Protein AF-A0A8D8P8Y4-F1 (afdb_monomer_lite)

Secondary structure (DSSP, 8-state):
-------TTSS-PPPPHHHHHHHHHHHHHHHHHTTTSSBTTBSS--HHHHHHHHHHHHHHHTT--GGG-HHHHHHHHHHHHHSTTHIIIIIHHHHHHHHHHHHHT-

Structure (mmCIF, N/CA/C/O backbone):
data_AF-A0A8D8P8Y4-F1
#
_entry.id   AF-A0A8D8P8Y4-F1
#
loop_
_atom_site.group_PDB
_atom_site.id
_atom_site.type_symbol
_atom_site.label_atom_id
_atom_site.label_alt_id
_atom_site.label_comp_id
_atom_site.label_asym_id
_atom_site.label_entity_id
_atom_site.label_seq_id
_atom_site.pdbx_PDB_ins_code
_atom_site.Cartn_x
_atom_site.Cartn_y
_atom_site.Cartn_z
_atom_site.occupancy
_atom_site.B_iso_or_equiv
_atom_site.auth_seq_id
_atom_site.auth_comp_id
_atom_site.auth_asym_id
_atom_site.auth_atom_id
_atom_site.pdbx_PDB_model_num
ATOM 1 N N . ASP A 1 1 ? 14.103 23.69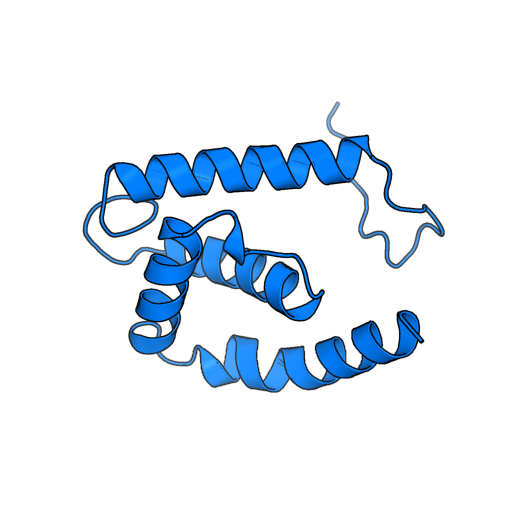4 0.121 1.00 29.12 1 ASP A N 1
ATOM 2 C CA . ASP A 1 1 ? 14.220 23.358 -1.312 1.00 29.12 1 ASP A CA 1
ATOM 3 C C . ASP A 1 1 ? 13.951 21.881 -1.534 1.00 29.12 1 ASP A C 1
ATOM 5 O O . ASP A 1 1 ? 14.791 21.051 -1.214 1.00 29.12 1 ASP A O 1
ATOM 9 N N . TYR A 1 2 ? 12.747 21.535 -1.992 1.00 25.42 2 TYR A N 1
ATOM 10 C CA . TYR A 1 2 ? 12.381 20.146 -2.275 1.00 25.42 2 TYR A CA 1
ATOM 11 C C . TYR A 1 2 ? 12.603 19.850 -3.758 1.00 25.42 2 TYR A C 1
ATOM 13 O O . TYR A 1 2 ? 11.774 20.195 -4.594 1.00 25.42 2 TYR A O 1
ATOM 21 N N . TYR A 1 3 ? 13.713 19.186 -4.070 1.00 28.19 3 TYR A N 1
ATOM 22 C CA . TYR A 1 3 ? 13.894 18.492 -5.342 1.00 28.19 3 TYR A CA 1
ATOM 23 C C . TYR A 1 3 ? 13.690 16.997 -5.097 1.00 28.19 3 TYR A C 1
ATOM 25 O O . TYR A 1 3 ? 14.603 16.299 -4.665 1.00 28.19 3 TYR A O 1
ATOM 33 N N . TYR A 1 4 ? 12.474 16.513 -5.348 1.00 33.69 4 TYR A N 1
ATOM 34 C CA . TYR A 1 4 ? 12.189 15.083 -5.429 1.00 33.69 4 TYR A CA 1
ATOM 35 C C . TYR A 1 4 ? 11.849 14.739 -6.879 1.00 33.69 4 TYR A C 1
ATOM 37 O O . TYR A 1 4 ? 10.741 14.985 -7.345 1.00 33.69 4 TYR A O 1
ATOM 45 N N . TYR A 1 5 ? 12.829 14.187 -7.589 1.00 35.41 5 TYR A N 1
ATOM 46 C CA . TYR A 1 5 ? 12.636 13.486 -8.852 1.00 35.41 5 TYR A CA 1
ATOM 47 C C . TYR A 1 5 ? 13.426 12.185 -8.784 1.00 35.41 5 TYR A C 1
ATOM 49 O O . TYR A 1 5 ? 14.653 12.203 -8.781 1.00 35.41 5 TYR A O 1
ATOM 57 N N . SER A 1 6 ? 12.721 11.059 -8.770 1.00 40.28 6 SER A N 1
ATOM 58 C CA . SER A 1 6 ? 13.218 9.868 -9.450 1.00 40.28 6 SER A CA 1
ATOM 59 C C . SER A 1 6 ? 12.050 8.974 -9.857 1.00 40.28 6 SER A C 1
ATOM 61 O O . SER A 1 6 ? 11.670 8.065 -9.121 1.00 40.28 6 SER A O 1
ATOM 63 N N . PRO A 1 7 ? 11.457 9.191 -11.042 1.00 44.06 7 PRO A N 1
ATOM 64 C CA . PRO A 1 7 ? 10.985 8.064 -11.811 1.00 44.06 7 PRO A CA 1
ATOM 65 C C . PRO A 1 7 ? 12.243 7.437 -12.420 1.00 44.06 7 PRO A C 1
ATOM 67 O O . PRO A 1 7 ? 12.744 7.896 -13.448 1.00 44.06 7 PRO A O 1
ATOM 70 N N . GLN A 1 8 ? 12.767 6.402 -11.757 1.00 56.12 8 GLN A N 1
ATOM 71 C CA . GLN A 1 8 ? 13.965 5.639 -12.154 1.00 56.12 8 GLN A CA 1
ATOM 72 C C . GLN A 1 8 ? 13.910 5.118 -13.607 1.00 56.12 8 GLN A C 1
ATOM 74 O O . GLN A 1 8 ? 14.915 4.676 -14.152 1.00 56.12 8 GLN A O 1
ATOM 79 N N . TRP A 1 9 ? 12.747 5.221 -14.254 1.00 50.62 9 TRP A N 1
ATOM 80 C CA . TRP A 1 9 ? 12.511 4.941 -15.664 1.00 50.62 9 TRP A CA 1
ATOM 81 C C . TRP A 1 9 ? 13.369 5.786 -16.627 1.00 50.62 9 TRP A C 1
ATOM 83 O O . TRP A 1 9 ? 13.742 5.287 -17.683 1.00 50.62 9 TRP A O 1
ATOM 93 N N . ASN A 1 10 ? 13.710 7.039 -16.281 1.00 49.59 10 ASN A N 1
ATOM 94 C CA . ASN A 1 10 ? 14.375 7.973 -17.210 1.00 49.59 10 ASN A CA 1
ATOM 95 C C . ASN A 1 10 ? 15.826 8.348 -16.851 1.00 49.59 10 ASN A C 1
ATOM 97 O O . ASN A 1 10 ? 16.458 9.079 -17.612 1.00 49.59 10 ASN A O 1
ATOM 101 N N . SER A 1 11 ? 16.366 7.908 -15.710 1.00 54.19 11 SER A N 1
ATOM 102 C CA . SER A 1 11 ? 17.642 8.425 -15.180 1.00 54.19 11 SER A CA 1
ATOM 103 C C . SER A 1 11 ? 18.850 7.491 -15.311 1.00 54.19 11 SER A C 1
ATOM 105 O O . SER A 1 11 ? 19.933 7.887 -14.886 1.00 54.19 11 SER A O 1
ATOM 107 N N . ASN A 1 12 ? 18.719 6.271 -15.855 1.00 53.12 12 ASN A N 1
ATOM 108 C CA . ASN A 1 12 ? 19.774 5.232 -15.803 1.00 53.12 12 ASN A CA 1
ATOM 109 C C . ASN A 1 12 ? 20.348 5.007 -14.383 1.00 53.12 12 ASN A C 1
ATOM 111 O O . ASN A 1 12 ? 21.434 4.452 -14.215 1.00 53.12 12 ASN A O 1
ATOM 115 N N . SER A 1 13 ? 19.641 5.456 -13.344 1.00 58.09 13 SER A N 1
ATOM 116 C CA . SER A 1 13 ? 20.092 5.364 -11.964 1.00 58.09 13 SER A CA 1
ATOM 117 C C . SER A 1 13 ? 19.659 4.021 -11.398 1.00 58.09 13 SER A C 1
ATOM 119 O O . SER A 1 13 ? 18.462 3.745 -11.314 1.00 58.09 13 SER A O 1
ATOM 121 N N . VAL A 1 14 ? 20.629 3.206 -10.999 1.00 63.03 14 VAL A N 1
ATOM 122 C CA . VAL A 1 14 ? 20.384 1.931 -10.324 1.00 63.03 14 VAL A CA 1
ATOM 123 C C . VAL A 1 14 ? 19.843 2.213 -8.921 1.00 63.03 14 VAL A C 1
ATOM 125 O O . VAL A 1 14 ? 20.374 3.077 -8.222 1.00 63.03 14 VAL A O 1
ATOM 128 N N . ALA A 1 15 ? 18.782 1.508 -8.520 1.00 68.44 15 ALA A N 1
ATOM 129 C CA . ALA A 1 15 ? 18.248 1.590 -7.163 1.00 68.44 15 ALA A CA 1
ATOM 130 C C . ALA A 1 15 ? 19.356 1.300 -6.139 1.00 68.44 15 ALA A C 1
ATOM 132 O O . ALA A 1 15 ? 20.119 0.345 -6.293 1.00 68.44 15 ALA A O 1
ATOM 133 N N . THR A 1 16 ? 19.460 2.140 -5.111 1.00 80.31 16 THR A N 1
ATOM 134 C CA . THR A 1 16 ? 20.481 1.988 -4.068 1.00 80.31 16 THR A CA 1
ATOM 135 C C . THR A 1 16 ? 19.931 1.234 -2.861 1.00 80.31 16 THR A C 1
ATOM 137 O O . THR A 1 16 ? 18.720 1.191 -2.647 1.00 80.31 16 THR A O 1
ATOM 140 N N . GLU A 1 17 ? 20.815 0.704 -2.013 1.00 79.00 17 GLU A N 1
ATOM 141 C CA . GLU A 1 17 ? 20.418 0.094 -0.732 1.00 79.00 17 GLU A CA 1
ATOM 142 C C . GLU A 1 17 ? 19.597 1.069 0.128 1.00 79.00 17 GLU A C 1
ATOM 144 O O . GLU A 1 17 ? 18.579 0.708 0.706 1.00 79.00 17 GLU A O 1
ATOM 149 N N . LYS A 1 18 ? 19.961 2.355 0.112 1.00 82.38 18 LYS A N 1
ATOM 150 C CA . LYS A 1 18 ? 19.234 3.412 0.823 1.00 82.38 18 LYS A CA 1
ATOM 151 C C . LYS A 1 18 ? 17.810 3.618 0.295 1.00 82.38 18 LYS A C 1
ATOM 153 O O . LYS A 1 18 ? 16.934 4.068 1.032 1.00 82.38 18 LYS A O 1
ATOM 158 N N . ASP A 1 19 ? 17.565 3.344 -0.985 1.00 83.06 19 ASP A N 1
ATOM 159 C CA . ASP A 1 19 ? 16.212 3.402 -1.543 1.00 83.06 19 ASP A CA 1
ATOM 160 C C . ASP A 1 19 ? 15.386 2.195 -1.090 1.00 83.06 19 ASP A C 1
ATOM 162 O O . ASP A 1 19 ? 14.213 2.357 -0.754 1.00 83.06 19 ASP A O 1
ATOM 166 N N . LEU A 1 20 ? 16.009 1.014 -0.998 1.00 84.56 20 LEU A N 1
ATOM 167 C CA . LEU A 1 20 ? 15.381 -0.179 -0.433 1.00 84.56 20 LEU A CA 1
ATOM 168 C C . LEU A 1 20 ? 15.025 0.021 1.047 1.00 84.56 20 LEU A C 1
ATOM 170 O O . LEU A 1 20 ? 13.897 -0.272 1.442 1.00 84.56 20 LEU A O 1
ATOM 174 N N . GLU A 1 21 ? 15.939 0.577 1.844 1.00 88.44 21 GLU A N 1
ATOM 175 C CA . GLU A 1 21 ? 15.709 0.903 3.258 1.00 88.44 21 GLU A CA 1
ATOM 176 C C . GLU A 1 21 ? 14.476 1.794 3.445 1.00 88.44 21 GLU A C 1
ATOM 178 O O . GLU A 1 21 ? 13.623 1.488 4.274 1.00 88.44 21 GLU A O 1
ATOM 183 N N . LYS A 1 22 ? 14.321 2.843 2.626 1.00 90.31 22 LYS A N 1
ATOM 184 C CA . LYS A 1 22 ? 13.153 3.740 2.685 1.00 90.31 22 LYS A CA 1
ATOM 185 C C . LYS A 1 22 ? 11.841 3.029 2.370 1.00 90.31 22 LYS A C 1
ATOM 187 O O . LYS A 1 22 ? 10.824 3.319 2.996 1.00 90.31 22 LYS A O 1
ATOM 192 N N . VAL A 1 23 ? 11.836 2.122 1.389 1.00 90.38 23 VAL A N 1
ATOM 193 C CA . VAL A 1 23 ? 10.635 1.334 1.062 1.00 90.38 23 VAL A CA 1
ATOM 194 C C . VAL A 1 23 ? 10.298 0.397 2.219 1.00 90.38 23 VAL A C 1
ATOM 196 O O . VAL A 1 23 ? 9.145 0.344 2.643 1.00 90.38 23 VAL A O 1
ATOM 199 N N . CYS A 1 24 ? 11.297 -0.290 2.776 1.00 92.19 24 CYS A N 1
ATOM 200 C CA . CYS A 1 24 ? 11.124 -1.163 3.934 1.00 92.19 24 CYS A CA 1
ATOM 201 C C . CYS A 1 24 ? 10.615 -0.404 5.171 1.00 92.19 24 CYS A C 1
ATOM 203 O O . CYS A 1 24 ? 9.735 -0.911 5.868 1.00 92.19 24 CYS A O 1
ATOM 205 N N . GLU A 1 25 ? 11.128 0.803 5.425 1.00 95.69 25 GLU A N 1
ATOM 206 C CA . GLU A 1 25 ? 10.688 1.697 6.503 1.00 95.69 25 GLU A CA 1
ATOM 207 C C . GLU A 1 25 ? 9.232 2.142 6.297 1.00 95.69 25 GLU A C 1
ATOM 209 O O . GLU A 1 25 ? 8.409 2.013 7.203 1.00 95.69 25 GLU A O 1
ATOM 214 N N . ALA A 1 26 ? 8.878 2.585 5.087 1.00 96.19 26 ALA A N 1
ATOM 215 C CA . ALA A 1 26 ? 7.514 2.991 4.755 1.00 96.19 26 ALA A CA 1
ATOM 216 C C . ALA A 1 26 ? 6.504 1.840 4.910 1.00 96.19 26 ALA A C 1
ATOM 218 O O . ALA A 1 26 ? 5.417 2.037 5.459 1.00 96.19 26 ALA A O 1
ATOM 219 N N . LEU A 1 27 ? 6.867 0.629 4.472 1.00 96.44 27 LEU A N 1
ATOM 220 C CA . LEU A 1 27 ? 6.063 -0.574 4.707 1.00 96.44 27 LEU A CA 1
ATOM 221 C C . LEU A 1 27 ? 5.982 -0.910 6.202 1.00 96.44 27 LEU A C 1
ATOM 223 O O . LEU A 1 27 ? 4.924 -1.315 6.671 1.00 96.44 27 LEU A O 1
ATOM 227 N N . GLY A 1 28 ? 7.049 -0.674 6.968 1.00 97.12 28 GLY A N 1
ATOM 228 C CA . GLY A 1 28 ? 7.041 -0.792 8.426 1.00 97.12 28 GLY A CA 1
ATOM 229 C C . GLY A 1 28 ? 6.002 0.116 9.091 1.00 97.12 28 GLY A C 1
ATOM 230 O O . GLY A 1 28 ? 5.224 -0.355 9.921 1.00 97.12 28 GLY A O 1
ATOM 231 N N . PHE A 1 29 ? 5.915 1.385 8.681 1.00 97.50 29 PHE A N 1
ATOM 232 C CA . PHE A 1 29 ? 4.880 2.296 9.186 1.00 97.50 29 PHE A CA 1
ATOM 233 C C . PHE A 1 29 ? 3.470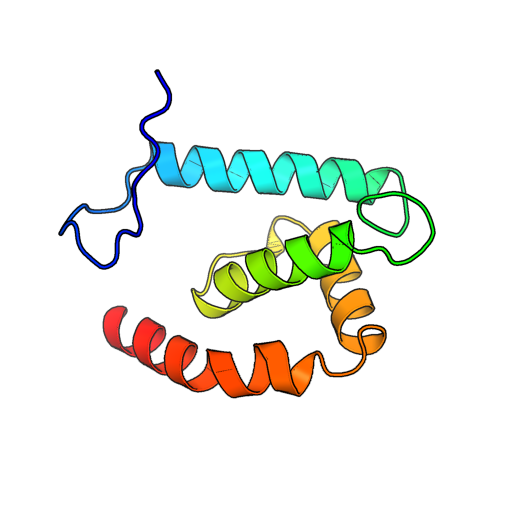 1.842 8.813 1.00 97.50 29 PHE A C 1
ATOM 235 O O . PHE A 1 29 ? 2.571 1.872 9.653 1.00 97.50 29 PHE A O 1
ATOM 242 N N . LEU A 1 30 ? 3.264 1.383 7.576 1.00 97.81 30 LEU A N 1
ATOM 243 C CA . LEU A 1 30 ? 1.960 0.876 7.156 1.00 97.81 30 LEU A CA 1
ATOM 244 C C . LEU A 1 30 ? 1.551 -0.373 7.956 1.00 97.81 30 LEU A C 1
ATOM 246 O O . LEU A 1 30 ? 0.421 -0.450 8.432 1.00 97.81 30 LEU A O 1
ATOM 250 N N . GLU A 1 31 ? 2.471 -1.316 8.163 1.00 98.06 31 GLU A N 1
ATOM 251 C CA . GLU A 1 31 ? 2.265 -2.506 9.000 1.00 98.06 31 GLU A CA 1
ATOM 252 C C . GLU A 1 31 ? 1.926 -2.131 10.456 1.00 98.06 31 GLU A C 1
ATOM 254 O O . GLU A 1 31 ? 1.109 -2.787 11.111 1.00 98.06 31 GLU A O 1
ATOM 259 N N . GLU A 1 32 ? 2.518 -1.056 10.984 1.00 97.44 32 GLU A N 1
ATOM 260 C CA . GLU A 1 32 ? 2.179 -0.531 12.305 1.00 97.44 32 GLU A CA 1
ATOM 261 C C . GLU A 1 32 ? 0.768 0.072 12.339 1.00 97.44 32 GLU A C 1
ATOM 263 O O . GLU A 1 32 ? -0.010 -0.251 13.241 1.00 97.44 32 GLU A O 1
ATOM 268 N N . PHE A 1 33 ? 0.403 0.900 11.355 1.00 96.06 33 PHE A N 1
ATOM 269 C CA . PHE A 1 33 ? -0.926 1.517 11.271 1.00 96.06 33 PHE A CA 1
ATOM 270 C C . PHE A 1 33 ? -2.033 0.468 11.153 1.00 96.06 33 PHE A C 1
ATOM 272 O O . PHE A 1 33 ? -3.012 0.516 11.898 1.00 96.06 33 PHE A O 1
ATOM 279 N N . LEU A 1 34 ? -1.824 -0.548 10.316 1.00 97.81 34 LEU A N 1
ATOM 280 C CA . LEU A 1 34 ? -2.727 -1.695 10.176 1.00 97.81 34 LEU A CA 1
ATOM 281 C C . LEU A 1 34 ? -2.738 -2.608 11.411 1.00 97.81 34 LEU A C 1
ATOM 283 O O . LEU A 1 34 ? -3.600 -3.470 11.551 1.00 97.81 34 LEU A O 1
ATOM 287 N N . GLY A 1 35 ? -1.793 -2.429 12.337 1.00 96.38 35 GLY A N 1
ATOM 288 C CA . GLY A 1 35 ? -1.834 -3.055 13.656 1.00 96.38 35 GLY A CA 1
ATOM 289 C C . GLY A 1 35 ? -2.803 -2.384 14.628 1.00 96.38 35 GLY A C 1
ATOM 290 O O . GLY A 1 35 ? -3.134 -2.985 15.647 1.00 96.38 35 GLY A O 1
ATOM 291 N N . ARG A 1 36 ? -3.232 -1.150 14.344 1.00 96.06 36 ARG A N 1
ATOM 292 C CA . ARG A 1 36 ? -4.073 -0.337 15.236 1.00 96.06 36 ARG A CA 1
ATOM 293 C C . ARG A 1 36 ? -5.533 -0.289 14.792 1.00 96.06 36 ARG A C 1
ATOM 295 O O . ARG A 1 36 ? -6.399 -0.038 15.624 1.00 96.06 36 ARG A O 1
ATOM 302 N N . SER A 1 37 ? -5.807 -0.521 13.511 1.00 95.56 37 SER A N 1
ATOM 303 C CA . SER A 1 37 ? -7.153 -0.463 12.938 1.00 95.56 37 SER A CA 1
ATOM 304 C C . SER A 1 37 ? -7.300 -1.371 11.721 1.00 95.56 37 SER A C 1
ATOM 306 O O . SER A 1 37 ? -6.312 -1.809 11.136 1.00 95.56 37 SER A O 1
ATOM 308 N N . ARG A 1 38 ? -8.550 -1.643 11.319 1.00 95.38 38 ARG A N 1
ATOM 309 C CA . ARG A 1 38 ? -8.856 -2.527 10.177 1.00 95.38 38 ARG A CA 1
ATOM 310 C C . ARG A 1 38 ? -8.318 -2.004 8.836 1.00 95.38 38 ARG A C 1
ATOM 312 O O . ARG A 1 38 ? -7.961 -2.799 7.970 1.00 95.38 38 ARG A O 1
ATOM 319 N N . TYR A 1 39 ? -8.290 -0.687 8.669 1.00 97.31 39 TYR A N 1
ATOM 320 C CA . TYR A 1 39 ? -7.810 0.023 7.485 1.00 97.31 39 TYR A CA 1
ATOM 321 C C . TYR A 1 39 ? -6.718 1.017 7.873 1.00 97.31 39 TYR A C 1
ATOM 323 O O . TYR A 1 39 ? -6.491 1.274 9.057 1.00 97.31 39 TYR A O 1
ATOM 331 N N . ALA A 1 40 ? -6.057 1.616 6.884 1.00 95.94 40 ALA A N 1
ATOM 332 C CA . ALA A 1 40 ? -4.923 2.509 7.107 1.00 95.94 40 ALA A CA 1
ATOM 333 C C . ALA A 1 40 ? -5.284 3.783 7.898 1.00 95.94 40 ALA A C 1
ATOM 335 O O . ALA A 1 40 ? -4.411 4.395 8.509 1.00 95.94 40 ALA A O 1
ATOM 336 N N . ALA A 1 41 ? -6.559 4.185 7.890 1.00 95.81 41 ALA A N 1
ATOM 337 C CA . ALA A 1 41 ? -7.052 5.397 8.547 1.00 95.81 41 ALA A CA 1
ATOM 338 C C . ALA A 1 41 ? -8.274 5.142 9.456 1.00 95.81 41 ALA A C 1
ATOM 340 O O . ALA A 1 41 ? -9.172 5.981 9.549 1.00 95.81 41 ALA A O 1
ATOM 341 N N . GLY A 1 42 ? -8.328 3.980 10.119 1.00 95.06 42 GLY A N 1
ATOM 342 C CA . GLY A 1 42 ? -9.388 3.617 11.067 1.00 95.06 42 GLY A CA 1
ATOM 343 C C . GLY A 1 42 ? -10.181 2.377 10.652 1.00 95.06 42 GLY A C 1
ATOM 344 O O . GLY A 1 42 ? -9.676 1.498 9.961 1.00 95.06 42 GLY A O 1
ATOM 345 N N . ASP A 1 43 ? -11.438 2.282 11.088 1.00 96.00 43 ASP A N 1
ATOM 346 C CA . ASP A 1 43 ? -12.245 1.055 10.940 1.00 96.00 43 ASP A CA 1
ATOM 347 C C . ASP A 1 43 ? -13.135 1.019 9.692 1.00 96.00 43 ASP A C 1
ATOM 349 O O . ASP A 1 43 ? -13.906 0.078 9.488 1.00 96.00 43 ASP A O 1
ATOM 353 N N . ARG A 1 44 ? -13.035 2.036 8.833 1.00 95.94 44 ARG A N 1
ATOM 354 C CA . ARG A 1 44 ? -13.771 2.119 7.567 1.00 95.94 44 ARG A CA 1
ATOM 355 C C . ARG A 1 44 ? -12.807 2.326 6.410 1.00 95.94 44 ARG A C 1
ATOM 357 O O . ARG A 1 44 ? -11.811 3.020 6.573 1.00 95.94 44 ARG A O 1
ATOM 364 N N . LEU A 1 45 ? -13.161 1.785 5.247 1.00 95.25 45 LEU A N 1
ATOM 365 C CA . LEU A 1 45 ? -12.439 2.015 4.001 1.00 95.25 45 LEU A CA 1
ATOM 366 C C . LEU A 1 45 ? -12.473 3.507 3.636 1.00 95.25 45 LEU A C 1
ATOM 368 O O . LEU A 1 45 ? -13.542 4.125 3.627 1.00 95.25 45 LEU A O 1
ATOM 372 N N . THR A 1 46 ? -11.314 4.079 3.311 1.00 95.75 46 THR A N 1
ATOM 373 C CA . THR A 1 46 ? -11.176 5.499 2.955 1.00 95.75 46 THR A CA 1
ATOM 374 C C . THR A 1 46 ? -10.331 5.710 1.697 1.00 95.75 46 THR A C 1
ATOM 376 O O . THR A 1 46 ? -9.759 4.779 1.132 1.00 95.75 46 THR A O 1
ATOM 379 N N . VAL A 1 47 ? -10.201 6.970 1.267 1.00 95.06 47 VAL A N 1
ATOM 380 C CA . VAL A 1 47 ? -9.272 7.361 0.193 1.00 95.06 47 VAL A CA 1
ATOM 381 C C . VAL A 1 47 ? -7.804 7.061 0.528 1.00 95.06 47 VAL A C 1
ATOM 383 O O . VAL A 1 47 ? -7.009 6.838 -0.387 1.00 95.06 47 VAL A O 1
ATOM 386 N N . ALA A 1 48 ? -7.436 6.996 1.814 1.00 95.75 48 ALA A N 1
ATOM 387 C CA . ALA A 1 48 ? -6.091 6.588 2.210 1.00 95.75 48 ALA A CA 1
ATOM 388 C C . ALA A 1 48 ? -5.807 5.151 1.755 1.00 95.75 48 ALA A C 1
ATOM 390 O O . ALA A 1 48 ? -4.775 4.896 1.139 1.00 95.75 48 ALA A O 1
ATOM 391 N N . ASP A 1 49 ? -6.761 4.241 1.964 1.00 95.56 49 ASP A N 1
ATOM 392 C CA . ASP A 1 49 ? -6.623 2.847 1.553 1.00 95.56 49 ASP A CA 1
ATOM 393 C C . ASP A 1 49 ? -6.525 2.714 0.038 1.00 95.56 49 ASP A C 1
ATOM 395 O O . ASP A 1 49 ? -5.626 2.045 -0.454 1.00 95.56 49 ASP A O 1
ATOM 399 N N . LEU A 1 50 ? -7.383 3.414 -0.713 1.00 93.00 50 LEU A N 1
ATOM 400 C CA . LEU A 1 50 ? -7.332 3.419 -2.181 1.00 93.00 50 LEU A CA 1
ATOM 401 C C . LEU A 1 50 ? -5.947 3.826 -2.706 1.00 93.00 50 LEU A C 1
ATOM 403 O O . LEU A 1 50 ? -5.413 3.205 -3.625 1.00 93.00 50 LEU A O 1
ATOM 407 N N . THR A 1 51 ? -5.357 4.853 -2.094 1.00 93.00 51 THR A N 1
ATOM 408 C CA . THR A 1 51 ? -4.050 5.392 -2.487 1.00 93.00 51 THR A CA 1
ATOM 409 C C . THR A 1 51 ? -2.928 4.410 -2.154 1.00 93.00 51 THR A C 1
ATOM 411 O O . THR A 1 51 ? -2.062 4.140 -2.985 1.00 93.00 51 THR A O 1
ATOM 414 N N . LEU A 1 52 ? -2.957 3.831 -0.952 1.00 95.38 52 LEU A N 1
ATOM 415 C CA . LEU A 1 52 ? -1.955 2.865 -0.505 1.00 95.38 52 LEU A CA 1
ATOM 416 C C . LEU A 1 52 ? -2.048 1.547 -1.280 1.00 95.38 52 LEU A C 1
ATOM 418 O O . LEU A 1 52 ? -1.019 0.974 -1.622 1.00 95.38 52 LEU A O 1
ATOM 422 N N . VAL A 1 53 ? -3.256 1.085 -1.609 1.00 93.69 53 VAL A N 1
ATOM 423 C CA . VAL A 1 53 ? -3.498 -0.130 -2.402 1.00 93.69 53 VAL A CA 1
ATOM 424 C C . VAL A 1 53 ? -2.873 -0.010 -3.785 1.00 93.69 53 VAL A C 1
ATOM 426 O O . VAL A 1 53 ? -2.274 -0.974 -4.259 1.00 93.69 53 VAL A O 1
ATOM 429 N N . ALA A 1 54 ? -2.967 1.162 -4.421 1.00 89.69 54 ALA A N 1
ATOM 430 C CA . ALA A 1 54 ? -2.307 1.409 -5.699 1.00 89.69 54 ALA A CA 1
ATOM 431 C C . ALA A 1 54 ? -0.779 1.267 -5.568 1.00 89.69 54 ALA A C 1
ATOM 433 O O . ALA A 1 54 ? -0.164 0.510 -6.321 1.00 89.69 54 ALA A O 1
ATOM 434 N N . SER A 1 55 ? -0.169 1.896 -4.562 1.00 91.75 55 SER A N 1
ATOM 435 C CA . SER A 1 55 ? 1.277 1.796 -4.312 1.00 91.75 55 SER A CA 1
ATOM 436 C C . SER A 1 55 ? 1.732 0.371 -3.972 1.00 91.75 55 SER A C 1
ATOM 438 O O . SER A 1 55 ? 2.705 -0.120 -4.540 1.00 91.75 55 SER A O 1
ATOM 440 N N . VAL A 1 56 ? 1.013 -0.328 -3.090 1.00 93.12 56 VAL A N 1
ATOM 441 C CA . VAL A 1 56 ? 1.317 -1.718 -2.704 1.00 93.12 56 VAL A CA 1
ATOM 442 C C . VAL A 1 56 ? 1.139 -2.669 -3.887 1.00 93.12 56 VAL A C 1
ATOM 444 O O . VAL A 1 56 ? 1.936 -3.587 -4.055 1.00 93.12 56 VAL A O 1
ATOM 447 N N . SER A 1 57 ? 0.165 -2.416 -4.765 1.00 89.06 57 SER A N 1
ATOM 448 C CA . SER A 1 57 ? 0.007 -3.207 -5.986 1.00 89.06 57 SER A CA 1
ATOM 449 C C . SER A 1 57 ? 1.173 -3.087 -6.950 1.00 89.06 57 SER A C 1
ATOM 451 O O . SER A 1 57 ? 1.584 -4.082 -7.539 1.00 89.06 57 SER A O 1
ATOM 453 N N . PHE A 1 58 ? 1.755 -1.896 -7.065 1.00 85.44 58 PHE A N 1
ATOM 454 C CA . PHE A 1 58 ? 2.945 -1.703 -7.876 1.00 85.44 58 PHE A CA 1
ATOM 455 C C . PHE A 1 58 ? 4.134 -2.497 -7.318 1.00 85.44 58 PHE A C 1
ATOM 457 O O . PHE A 1 58 ? 4.867 -3.125 -8.078 1.00 85.44 58 PHE A O 1
ATOM 464 N N . LEU A 1 59 ? 4.298 -2.530 -5.990 1.00 87.38 59 LEU A N 1
ATOM 465 C CA . LEU A 1 59 ? 5.335 -3.330 -5.332 1.00 87.38 59 LEU A CA 1
ATOM 466 C C . LEU A 1 59 ? 5.138 -4.838 -5.561 1.00 87.38 59 LEU A C 1
ATOM 468 O O . LEU A 1 59 ? 6.100 -5.519 -5.917 1.00 87.38 59 LEU A O 1
ATOM 472 N N . ASP A 1 60 ? 3.908 -5.344 -5.425 1.00 85.62 60 ASP A N 1
ATOM 473 C CA . ASP A 1 60 ? 3.552 -6.746 -5.713 1.00 85.62 60 ASP A CA 1
ATOM 474 C C . ASP A 1 60 ? 3.895 -7.119 -7.169 1.00 85.62 60 ASP A C 1
ATOM 476 O O . ASP A 1 60 ? 4.573 -8.110 -7.448 1.00 85.62 60 ASP A O 1
ATOM 480 N N . VAL A 1 61 ? 3.530 -6.255 -8.118 1.00 80.00 61 VAL A N 1
ATOM 481 C CA . VAL A 1 61 ? 3.812 -6.452 -9.547 1.00 80.00 61 VAL A CA 1
ATOM 482 C C . VAL A 1 61 ? 5.311 -6.441 -9.848 1.00 80.00 61 VAL A C 1
ATOM 484 O O . VAL A 1 61 ? 5.788 -7.252 -10.643 1.00 80.00 61 VAL A O 1
ATOM 487 N N . CYS A 1 62 ? 6.076 -5.581 -9.175 1.00 77.56 62 CYS A N 1
ATOM 488 C CA . CYS A 1 62 ? 7.537 -5.568 -9.252 1.00 77.56 62 CYS A CA 1
ATOM 489 C C . CYS A 1 62 ? 8.194 -6.813 -8.610 1.00 77.56 62 CYS A C 1
ATOM 491 O O . CYS A 1 62 ? 9.409 -7.027 -8.731 1.00 77.56 62 CYS A O 1
ATOM 493 N N . GLY A 1 63 ? 7.407 -7.663 -7.944 1.00 76.69 63 GLY A N 1
ATOM 494 C CA . GLY A 1 63 ? 7.869 -8.843 -7.223 1.00 76.69 63 GLY A CA 1
ATOM 495 C C . GLY A 1 63 ? 8.620 -8.486 -5.945 1.00 76.69 63 GLY A C 1
ATOM 496 O O . GLY A 1 63 ? 9.606 -9.145 -5.619 1.00 76.69 63 GLY A O 1
ATOM 497 N N . PHE A 1 64 ? 8.212 -7.409 -5.272 1.00 83.56 64 PHE A N 1
ATOM 498 C CA . PHE A 1 64 ? 8.691 -7.091 -3.934 1.00 83.56 64 PHE A CA 1
ATOM 499 C C . PHE A 1 64 ? 8.102 -8.089 -2.930 1.00 83.56 64 PHE A C 1
ATOM 501 O O . PHE A 1 64 ? 6.910 -8.389 -2.975 1.00 83.56 64 PHE A O 1
ATOM 508 N N . GLY A 1 65 ? 8.931 -8.591 -2.016 1.00 85.06 65 GLY A N 1
ATOM 509 C CA . GLY A 1 65 ? 8.520 -9.587 -1.027 1.00 85.06 65 GLY A CA 1
ATOM 510 C C . GLY A 1 65 ? 7.644 -8.998 0.082 1.00 85.06 65 GLY A C 1
ATOM 511 O O . GLY A 1 65 ? 8.157 -8.562 1.117 1.00 85.06 65 GLY A O 1
ATOM 512 N N . LEU A 1 66 ? 6.325 -8.954 -0.134 1.00 89.44 66 LEU A N 1
ATOM 513 C CA . LEU A 1 66 ? 5.345 -8.458 0.843 1.00 89.44 66 LEU A CA 1
ATOM 514 C C . LEU A 1 66 ? 5.066 -9.457 1.978 1.00 89.44 66 LEU A C 1
ATOM 516 O O . LEU A 1 66 ? 4.493 -9.075 2.993 1.00 89.44 66 LEU A O 1
ATOM 520 N N . GLU A 1 67 ? 5.509 -10.711 1.861 1.00 90.69 67 GLU A N 1
ATOM 521 C CA . GLU A 1 67 ? 5.332 -11.766 2.868 1.00 90.69 67 GLU A CA 1
ATOM 522 C C . GLU A 1 67 ? 5.919 -11.425 4.247 1.00 90.69 67 GLU A C 1
ATOM 524 O O . GLU A 1 67 ? 5.505 -11.993 5.256 1.00 90.69 67 GLU A O 1
ATOM 529 N N . LYS A 1 68 ? 6.848 -10.463 4.307 1.00 92.50 68 LYS A N 1
ATOM 530 C CA . LYS A 1 68 ? 7.411 -9.932 5.558 1.00 92.50 68 LYS A CA 1
ATOM 531 C C . LYS A 1 68 ? 6.430 -9.046 6.341 1.00 92.50 68 LYS A C 1
ATOM 533 O O . LYS A 1 68 ? 6.695 -8.748 7.503 1.00 92.50 68 LYS A O 1
ATOM 538 N N . TYR A 1 69 ? 5.320 -8.641 5.723 1.00 97.00 69 TYR A N 1
ATOM 539 C CA . TYR A 1 69 ? 4.347 -7.682 6.247 1.00 97.00 69 TYR A CA 1
ATOM 540 C C . TYR A 1 69 ? 2.936 -8.303 6.271 1.00 97.00 69 TYR A C 1
ATOM 542 O O . TYR A 1 69 ? 2.103 -8.032 5.399 1.00 97.00 69 TYR A O 1
ATOM 550 N N . PRO A 1 70 ? 2.652 -9.211 7.223 1.00 97.44 70 PRO A N 1
ATOM 551 C CA . PRO A 1 70 ? 1.432 -10.015 7.213 1.00 97.44 70 PRO A CA 1
ATOM 552 C C . PRO A 1 70 ? 0.143 -9.191 7.341 1.00 97.44 70 PRO A C 1
ATOM 554 O O . PRO A 1 70 ? -0.877 -9.581 6.768 1.00 97.44 70 PRO A O 1
ATOM 557 N N . LYS A 1 71 ? 0.150 -8.056 8.056 1.00 98.12 71 LYS A N 1
ATOM 558 C CA . LYS A 1 71 ? -1.046 -7.205 8.153 1.00 98.12 71 LYS A CA 1
ATOM 559 C C . LYS A 1 71 ? -1.291 -6.463 6.852 1.00 98.12 71 LYS A C 1
ATOM 561 O O . LYS A 1 71 ? -2.447 -6.363 6.450 1.00 98.12 71 LYS A O 1
ATOM 566 N N . ILE A 1 72 ? -0.236 -6.007 6.171 1.00 98.06 72 ILE A N 1
ATOM 567 C CA . ILE A 1 72 ? -0.353 -5.462 4.813 1.00 98.06 72 ILE A CA 1
ATOM 568 C C . ILE A 1 72 ? -0.960 -6.509 3.883 1.00 98.06 72 ILE A C 1
ATOM 570 O O . ILE A 1 72 ? -1.914 -6.187 3.186 1.00 98.06 72 ILE A O 1
ATOM 574 N N . VAL A 1 73 ? -0.486 -7.758 3.901 1.00 97.06 73 VAL A N 1
ATOM 575 C CA . VAL A 1 73 ? -1.050 -8.831 3.059 1.00 97.06 73 VAL A CA 1
ATOM 576 C C . VAL A 1 73 ? -2.546 -9.025 3.335 1.00 97.06 73 VAL A C 1
ATOM 578 O O . VAL A 1 73 ? -3.355 -8.996 2.407 1.00 97.06 73 VAL A O 1
ATOM 581 N N . ALA A 1 74 ? -2.939 -9.143 4.606 1.00 97.06 74 ALA A N 1
ATOM 582 C CA . ALA A 1 74 ? -4.339 -9.329 4.982 1.00 97.06 74 ALA A CA 1
ATOM 583 C C . ALA A 1 74 ? -5.227 -8.129 4.598 1.00 97.06 74 ALA A C 1
ATOM 585 O O . ALA A 1 74 ? -6.302 -8.303 4.021 1.00 97.06 74 ALA A O 1
ATOM 586 N N . TRP A 1 75 ? -4.778 -6.906 4.891 1.00 97.56 75 TRP A N 1
ATOM 587 C CA . TRP A 1 75 ? -5.470 -5.670 4.517 1.00 97.56 75 TRP A CA 1
ATOM 588 C C . TRP A 1 75 ? -5.590 -5.525 3.000 1.00 97.56 75 TRP A C 1
ATOM 590 O O . TRP A 1 75 ? -6.648 -5.144 2.494 1.00 97.56 75 TRP A O 1
ATOM 600 N N . TYR A 1 76 ? -4.536 -5.877 2.266 1.00 95.38 76 TYR A N 1
ATOM 601 C CA . TYR A 1 76 ? -4.507 -5.801 0.815 1.00 95.38 76 TYR A CA 1
ATOM 602 C C . TYR A 1 76 ? -5.549 -6.745 0.209 1.00 95.38 76 TYR A C 1
ATOM 604 O O . TYR A 1 76 ? -6.343 -6.317 -0.627 1.00 95.38 76 TYR A O 1
ATOM 612 N N . ASP A 1 77 ? -5.655 -7.980 0.704 1.00 94.19 77 ASP A N 1
ATOM 613 C CA . ASP A 1 77 ? -6.679 -8.939 0.273 1.00 94.19 77 ASP A CA 1
ATOM 614 C C . ASP A 1 77 ? -8.112 -8.503 0.604 1.00 94.19 77 ASP A C 1
ATOM 616 O O . ASP A 1 77 ? -9.038 -8.778 -0.166 1.00 94.19 77 ASP A O 1
ATOM 620 N N . VAL A 1 78 ? -8.321 -7.816 1.730 1.00 94.62 78 VAL A N 1
ATOM 621 C CA . VAL A 1 78 ? -9.618 -7.199 2.055 1.00 94.62 78 VAL A CA 1
ATOM 622 C C . VAL A 1 78 ? -9.934 -6.086 1.054 1.00 94.62 78 VAL A C 1
ATOM 624 O O . VAL A 1 78 ? -11.017 -6.074 0.467 1.00 94.62 78 VAL A O 1
ATOM 627 N N . CYS A 1 79 ? -8.976 -5.199 0.789 1.00 93.62 79 CYS A N 1
ATOM 628 C CA . CYS A 1 79 ? -9.144 -4.088 -0.142 1.00 93.62 79 CYS A CA 1
ATOM 629 C C . CYS A 1 79 ? -9.448 -4.556 -1.572 1.00 93.62 79 CYS A C 1
ATOM 631 O O . CYS A 1 79 ? -10.348 -4.010 -2.209 1.00 93.62 79 CYS A O 1
ATOM 633 N N . LYS A 1 80 ? -8.778 -5.612 -2.055 1.00 91.06 80 LYS A N 1
ATOM 634 C CA . LYS A 1 80 ? -9.052 -6.238 -3.365 1.00 91.06 80 LYS A CA 1
ATOM 635 C C . LYS A 1 80 ? -10.522 -6.634 -3.542 1.00 91.06 80 LYS A C 1
ATOM 637 O O . LYS A 1 80 ? -11.039 -6.585 -4.656 1.00 91.06 80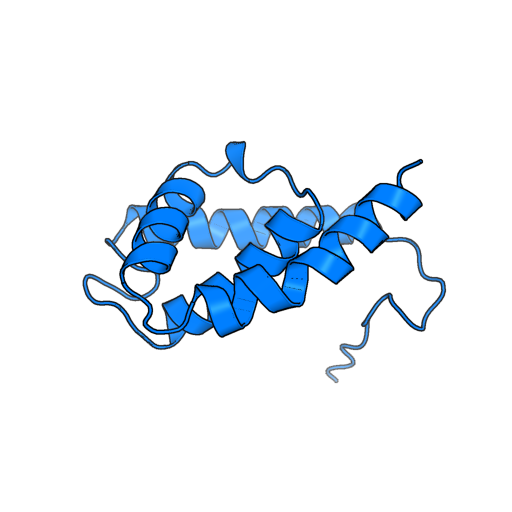 LYS A O 1
ATOM 642 N N . LYS A 1 81 ? -11.184 -7.052 -2.457 1.00 91.44 81 LYS A N 1
ATOM 643 C CA . LYS A 1 81 ? -12.5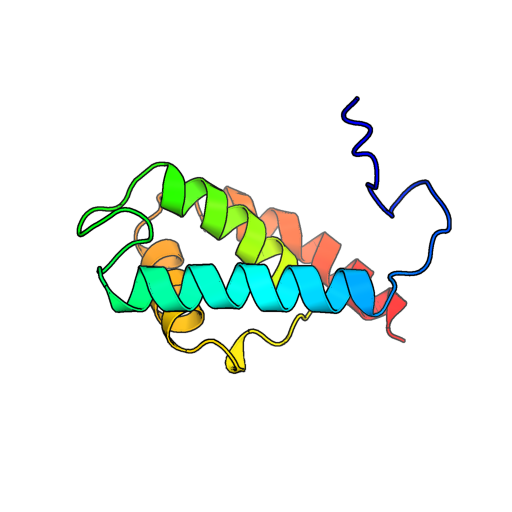78 -7.525 -2.462 1.00 91.44 81 LYS A CA 1
ATOM 644 C C . LYS A 1 81 ? -13.585 -6.386 -2.328 1.00 91.44 81 LYS A C 1
ATOM 646 O O . LYS A 1 81 ? -14.661 -6.457 -2.911 1.00 91.44 81 LYS A O 1
ATOM 651 N N . GLU A 1 82 ? -13.260 -5.362 -1.546 1.00 92.25 82 GLU A N 1
ATOM 652 C CA . GLU A 1 82 ? -14.199 -4.283 -1.222 1.00 92.25 82 GLU A CA 1
ATOM 653 C C . GLU A 1 82 ? -14.143 -3.097 -2.195 1.00 92.25 82 GLU A C 1
ATOM 655 O O . GLU A 1 82 ? -15.157 -2.427 -2.412 1.00 92.25 82 GLU A O 1
ATOM 660 N N . ILE A 1 83 ? -12.983 -2.831 -2.805 1.00 89.44 83 ILE A N 1
ATOM 661 C CA . ILE A 1 83 ? -12.816 -1.730 -3.758 1.00 89.44 83 ILE A CA 1
ATOM 662 C C . ILE A 1 83 ? -13.474 -2.109 -5.088 1.00 89.44 83 ILE A C 1
ATOM 664 O O . ILE A 1 83 ? -12.970 -2.925 -5.865 1.00 89.44 83 ILE A O 1
ATOM 668 N N . LYS A 1 84 ? -14.606 -1.465 -5.387 1.00 88.19 84 LYS A N 1
ATOM 669 C CA . LYS A 1 84 ? -15.274 -1.593 -6.688 1.00 88.19 84 LYS A CA 1
ATOM 670 C C 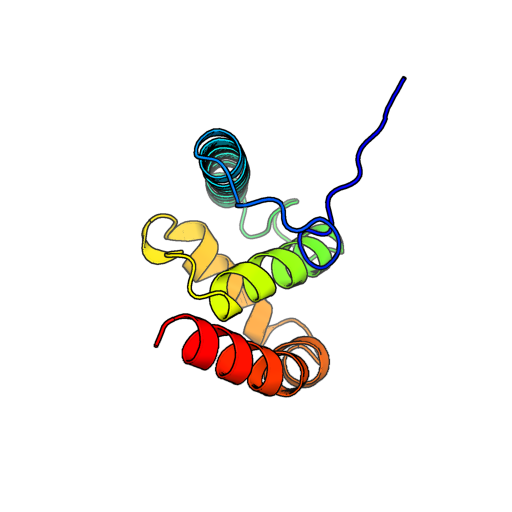. LYS A 1 84 ? -14.324 -1.159 -7.807 1.00 88.19 84 LYS A C 1
ATOM 672 O O . LYS A 1 84 ? -13.753 -0.077 -7.746 1.00 88.19 84 LYS A O 1
ATOM 677 N N . GLY A 1 85 ? -14.177 -2.000 -8.830 1.00 82.62 85 GLY A N 1
ATOM 678 C CA . GLY A 1 85 ? -13.300 -1.719 -9.972 1.00 82.62 85 GLY A CA 1
ATOM 679 C C . GLY A 1 85 ? -11.812 -1.993 -9.727 1.00 82.62 85 GLY A C 1
ATOM 680 O O . GLY A 1 85 ? -11.006 -1.718 -10.608 1.00 82.62 85 GLY A O 1
ATOM 681 N N . TYR A 1 86 ? -11.424 -2.580 -8.585 1.00 82.69 86 TYR A N 1
ATOM 682 C CA . TYR A 1 86 ? -10.019 -2.898 -8.297 1.00 82.69 86 TYR A CA 1
ATOM 683 C C . TYR A 1 86 ? -9.331 -3.680 -9.431 1.00 82.69 86 TYR A C 1
ATOM 685 O O . TYR A 1 86 ? -8.221 -3.343 -9.836 1.00 82.69 86 TYR A O 1
ATOM 693 N N . ARG A 1 87 ? -10.003 -4.700 -9.985 1.00 76.00 87 ARG A N 1
ATOM 694 C CA . ARG A 1 87 ? -9.439 -5.534 -11.059 1.00 76.00 87 ARG A CA 1
ATOM 695 C C . ARG A 1 87 ? -9.157 -4.744 -12.341 1.00 76.00 87 ARG A C 1
ATOM 697 O O . ARG A 1 87 ? -8.127 -4.964 -12.959 1.00 76.00 87 ARG A O 1
ATOM 704 N N . GLU A 1 88 ? -10.033 -3.811 -12.693 1.00 72.25 88 GLU A N 1
ATOM 705 C CA . GLU A 1 88 ? -9.879 -2.963 -13.881 1.00 72.25 88 GLU A CA 1
ATOM 706 C C . GLU A 1 88 ? -8.753 -1.932 -13.697 1.00 72.25 88 GLU A C 1
ATOM 708 O O . GLU A 1 88 ? -7.994 -1.649 -14.622 1.00 72.25 88 GLU A O 1
ATOM 713 N N . LEU A 1 89 ? -8.615 -1.389 -12.483 1.00 66.00 89 LEU A N 1
ATOM 714 C CA . LEU A 1 89 ? -7.605 -0.379 -12.163 1.00 66.00 89 LEU A CA 1
ATOM 715 C C . LEU A 1 89 ? -6.201 -0.966 -12.018 1.00 66.00 89 LEU A C 1
ATOM 717 O O . LEU A 1 89 ? -5.227 -0.323 -12.407 1.00 66.00 89 LEU A O 1
ATOM 721 N N . VAL A 1 90 ? -6.106 -2.159 -11.429 1.00 68.56 90 VAL A N 1
ATOM 722 C CA . VAL A 1 90 ? -4.839 -2.767 -11.019 1.00 68.56 90 VAL A CA 1
ATOM 723 C C . VAL A 1 90 ? -4.576 -4.067 -11.778 1.00 68.56 90 VAL A C 1
ATOM 725 O O . VAL A 1 90 ? -3.580 -4.164 -12.485 1.00 68.56 90 VAL A O 1
ATOM 728 N N . GLY A 1 91 ? -5.469 -5.052 -11.672 1.00 62.53 91 GLY A N 1
ATOM 729 C CA . GLY A 1 91 ? -5.256 -6.395 -12.229 1.00 62.53 91 GLY A CA 1
ATOM 730 C C . GLY A 1 91 ? -4.923 -6.392 -13.723 1.00 62.53 91 GLY A C 1
ATOM 731 O O . GLY A 1 91 ? -3.857 -6.851 -14.114 1.00 62.53 91 GLY A O 1
ATOM 732 N N . ASP A 1 92 ? -5.792 -5.805 -14.545 1.00 65.50 92 ASP A N 1
ATOM 733 C CA . ASP A 1 92 ? -5.641 -5.860 -16.005 1.00 65.50 92 ASP A CA 1
ATOM 734 C C . ASP A 1 92 ? -4.519 -4.930 -16.510 1.00 65.50 92 ASP A C 1
ATOM 736 O O . ASP A 1 92 ? -3.847 -5.219 -17.496 1.00 65.50 92 ASP A O 1
ATOM 740 N N . ARG A 1 93 ? -4.284 -3.808 -15.818 1.00 65.19 93 ARG A N 1
ATOM 741 C CA . ARG A 1 93 ? -3.321 -2.766 -16.222 1.00 65.19 93 ARG A CA 1
ATOM 742 C C . ARG A 1 93 ? -1.882 -3.103 -15.851 1.00 65.19 93 ARG A C 1
ATOM 744 O O . ARG A 1 93 ? -0.960 -2.655 -16.529 1.00 65.19 93 ARG A O 1
ATOM 751 N N . PHE A 1 94 ? -1.683 -3.861 -14.777 1.00 70.88 94 PHE A N 1
ATOM 752 C CA . PHE A 1 94 ? -0.352 -4.224 -14.316 1.00 70.88 94 PHE A CA 1
ATOM 753 C C . PHE A 1 94 ? 0.119 -5.596 -14.798 1.00 70.88 94 PHE A C 1
ATOM 755 O O . PHE A 1 94 ? 1.292 -5.892 -14.612 1.00 70.88 94 PHE A O 1
ATOM 762 N N . GLU A 1 95 ? -0.712 -6.411 -15.454 1.00 71.06 95 GLU A N 1
ATOM 763 C CA . GLU A 1 95 ? -0.284 -7.716 -15.984 1.00 71.06 95 GLU A CA 1
ATOM 764 C C . GLU A 1 95 ? 0.796 -7.567 -17.073 1.00 71.06 95 GLU A C 1
ATOM 766 O O . GLU A 1 95 ? 1.840 -8.222 -17.029 1.00 71.06 95 GLU A O 1
ATOM 771 N N . ASP A 1 96 ? 0.613 -6.631 -18.008 1.00 74.06 96 ASP A N 1
ATOM 772 C CA . ASP A 1 96 ? 1.627 -6.312 -19.022 1.00 74.06 96 ASP A CA 1
ATOM 773 C C . ASP A 1 96 ? 2.924 -5.806 -18.379 1.00 74.06 96 ASP A C 1
ATOM 775 O O . ASP A 1 96 ? 4.029 -6.199 -18.768 1.00 74.06 96 ASP A O 1
ATOM 779 N N . PHE A 1 97 ? 2.792 -4.977 -17.341 1.00 72.81 97 PHE A N 1
ATOM 780 C CA . PHE A 1 97 ? 3.931 -4.466 -16.588 1.00 72.81 97 PHE A CA 1
ATOM 781 C C . PHE A 1 97 ? 4.641 -5.579 -15.801 1.00 72.81 97 PHE A C 1
ATOM 783 O O . PHE A 1 97 ? 5.869 -5.649 -15.811 1.00 72.81 97 PHE A O 1
ATOM 790 N N . ARG A 1 98 ? 3.893 -6.513 -15.206 1.00 72.00 98 ARG A N 1
ATOM 791 C CA . ARG A 1 98 ? 4.408 -7.702 -14.515 1.00 72.00 98 ARG A CA 1
ATOM 792 C C . ARG A 1 98 ? 5.252 -8.548 -15.452 1.00 72.00 98 ARG A C 1
ATOM 794 O O . ARG A 1 98 ? 6.386 -8.897 -15.130 1.00 72.00 98 ARG A O 1
ATOM 801 N N . ASN A 1 99 ? 4.717 -8.831 -16.635 1.00 77.00 99 ASN A N 1
ATOM 802 C CA . ASN A 1 99 ? 5.406 -9.602 -17.661 1.00 77.00 99 ASN A CA 1
ATOM 803 C C . ASN A 1 99 ? 6.677 -8.894 -18.150 1.00 77.00 99 ASN A C 1
ATOM 805 O O . ASN A 1 99 ? 7.697 -9.551 -18.363 1.00 77.00 99 ASN A O 1
ATOM 809 N N . ALA A 1 100 ? 6.656 -7.564 -18.283 1.00 75.62 100 ALA A N 1
ATOM 810 C CA . ALA A 1 100 ? 7.849 -6.783 -18.600 1.00 75.62 100 ALA A CA 1
ATOM 811 C C . ALA A 1 100 ? 8.909 -6.863 -17.486 1.00 75.62 100 ALA A C 1
ATOM 813 O O . ALA A 1 100 ? 10.079 -7.112 -17.776 1.00 75.62 100 ALA A O 1
ATOM 814 N N . VAL A 1 101 ? 8.513 -6.733 -16.214 1.00 67.88 101 VAL A N 1
ATOM 815 C CA . VAL A 1 101 ? 9.429 -6.853 -15.066 1.00 67.88 101 VAL A CA 1
ATOM 816 C C . VAL A 1 101 ? 10.051 -8.246 -14.978 1.00 67.88 101 VAL A C 1
ATOM 818 O O . VAL A 1 101 ? 11.256 -8.361 -14.767 1.00 67.88 101 VAL A O 1
ATOM 821 N N . LEU A 1 102 ? 9.267 -9.309 -15.176 1.00 69.50 102 LEU A N 1
ATOM 822 C CA . LEU A 1 102 ? 9.779 -10.683 -15.162 1.00 69.50 102 LEU A CA 1
ATOM 823 C C . LEU A 1 102 ? 10.807 -10.930 -16.272 1.00 69.50 102 LEU A C 1
ATOM 825 O O . LEU A 1 102 ? 11.810 -11.593 -16.022 1.00 69.50 102 LEU A O 1
ATOM 829 N N . LYS A 1 103 ? 10.596 -10.365 -17.468 1.00 72.00 103 LYS A N 1
ATOM 830 C CA . LYS A 1 103 ? 11.561 -10.443 -18.577 1.00 72.00 103 LYS A CA 1
ATOM 831 C C . LYS A 1 103 ? 12.860 -9.689 -18.298 1.00 72.00 103 LYS A C 1
ATOM 833 O O . LYS A 1 103 ? 13.893 -10.123 -18.774 1.00 72.00 103 LYS A O 1
ATOM 838 N N . MET A 1 104 ? 12.823 -8.594 -17.536 1.00 65.88 104 MET A N 1
ATOM 839 C CA . MET A 1 104 ? 14.037 -7.863 -17.133 1.00 65.88 104 MET A CA 1
ATOM 840 C C . MET A 1 104 ? 14.850 -8.587 -16.049 1.00 65.88 104 MET A C 1
ATOM 842 O O . MET A 1 104 ? 16.011 -8.250 -15.838 1.00 65.88 104 MET A O 1
ATOM 846 N N . LYS A 1 105 ? 14.243 -9.546 -15.336 1.00 57.56 105 LYS A N 1
ATOM 847 C CA . LYS A 1 105 ? 14.924 -10.383 -14.335 1.00 57.56 105 LYS A CA 1
ATOM 848 C C . LYS A 1 105 ? 15.572 -11.647 -14.935 1.00 57.56 105 LYS A C 1
ATOM 850 O O . LYS A 1 105 ? 16.277 -12.330 -14.195 1.00 57.56 105 LYS A O 1
ATOM 855 N N . GLN A 1 106 ? 15.307 -11.974 -16.208 1.00 40.66 106 GLN A N 1
ATOM 856 C CA . GLN A 1 106 ? 15.925 -13.083 -16.960 1.00 40.66 106 GLN A CA 1
ATOM 857 C C . GLN A 1 106 ? 17.141 -12.594 -17.744 1.00 40.66 106 GLN A C 1
ATOM 859 O O . GLN A 1 106 ? 18.115 -13.373 -17.823 1.00 40.66 106 GLN A O 1
#

pLDDT: mean 80.95, std 18.51, range [25.42, 98.12]

Radius of gyration: 14.97 Å; chains: 1; bounding box: 36×36×34 Å

Sequence (106 aa):
DYYYYSPQWNSNSVATEKDLEKVCEALGFLEEFLGRSRYAAGDRLTVADLTLVASVSFLDVCGFGLEKYPKIVAWYDVCKKEIKGYRELVGDRFEDFRNAVLKMKQ

InterPro domains:
  IPR004046 Glutathione S-transferase, C-terminal [PF00043] (15-77)
  IPR010987 Glutathione S-transferase, C-terminal-like [PS50405] (1-106)
  IPR036282 Glutathione S-transferase, C-terminal domain superfamily [SSF47616] (7-98)

Foldseek 3Di:
DDDDDDPVVPDVDDDDPVNVVVVVVVLVVQLVCLVVAVANVHPDDDVVRVVVLQVVLVCVLLVNPCVVRVSCVVSNVVCCVPD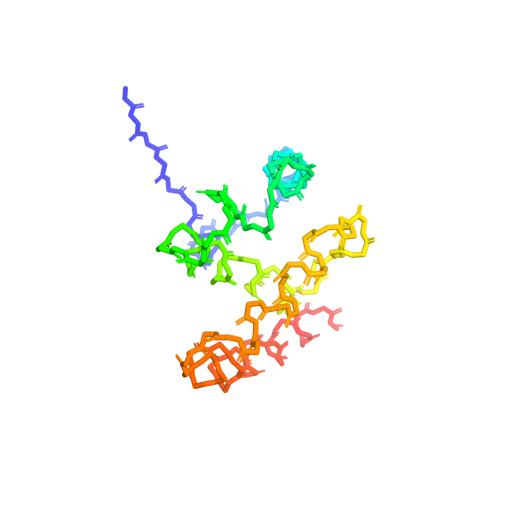PCSCVVRVVVSPVVSVVSVVVVD

Organism: Culex pipiens (NCBI:txid7175)